Protein AF-Q31AK4-F1 (afdb_monomer)

Secondary structure (DSSP, 8-state):
---HHHHHHHHHHHHHHHHGGGTHHHHHTT-HHHHHHHHHHHHHHHHHHHHTT--THHHHTSSS-GGG----GGGHHHHHHHHHHHHHHHHHHHHHHHHHHTT-

Sequence (104 aa):
MLRNQEKNSLVRGIFLIVGWGFGLDRFYEGDKKGGCLSIIGWSLTFFSFGFLKCSGYEYVDGVKNYSEYSPNPLIVLPLLAVAYGGFLIIKKAFRLAKQFENAE

Radius of gyration: 18.91 Å; Cα contacts (8 Å, |Δi|>4): 80; chains: 1; bounding box: 43×23×53 Å

Solvent-accessible surface area (backbone atoms only — not comparable to full-atom values): 5770 Å² total; per-residue (Å²): 130,83,52,75,69,46,53,50,35,51,53,40,49,50,29,38,74,79,21,50,62,60,14,41,36,32,46,73,71,66,37,56,67,61,11,53,50,30,32,52,52,43,50,53,34,56,50,43,47,67,70,42,52,74,65,65,58,68,39,70,75,71,80,36,64,71,90,73,64,74,72,45,78,71,46,56,55,42,52,51,50,51,54,52,50,49,50,52,50,53,55,49,48,55,52,39,51,51,54,42,64,74,66,116

Structure (mmCIF, N/CA/C/O backbone):
data_AF-Q31AK4-F1
#
_entry.id   AF-Q31AK4-F1
#
loop_
_atom_site.group_PDB
_atom_site.id
_atom_site.type_symbol
_atom_site.label_atom_id
_atom_site.label_alt_id
_atom_site.label_comp_id
_atom_site.label_asym_id
_atom_site.label_entity_id
_atom_site.label_seq_id
_atom_site.pdbx_PDB_ins_code
_atom_site.Cartn_x
_atom_site.Cartn_y
_atom_site.Cartn_z
_atom_site.occupancy
_atom_site.B_iso_or_equiv
_atom_site.auth_seq_id
_atom_site.auth_comp_id
_atom_site.auth_asym_id
_atom_site.auth_atom_id
_atom_site.pdbx_PDB_model_num
ATOM 1 N N . MET A 1 1 ? -11.992 -10.102 28.883 1.00 59.22 1 MET A N 1
ATOM 2 C CA . MET A 1 1 ? -12.888 -10.126 27.704 1.00 59.22 1 MET A CA 1
ATOM 3 C C . MET A 1 1 ? -12.749 -8.767 27.039 1.00 59.22 1 MET A C 1
ATOM 5 O O . MET A 1 1 ? -13.097 -7.792 27.685 1.00 59.22 1 MET A O 1
ATOM 9 N N . LEU A 1 2 ? -12.154 -8.690 25.841 1.00 62.19 2 LEU A N 1
ATOM 10 C CA . LEU A 1 2 ? -11.865 -7.407 25.179 1.00 62.19 2 LEU A CA 1
ATOM 11 C C . LEU A 1 2 ? -13.146 -6.566 25.028 1.00 62.19 2 LEU A C 1
ATOM 13 O O . LEU A 1 2 ? -14.187 -7.102 24.618 1.00 62.19 2 LEU A O 1
ATOM 17 N N . ARG A 1 3 ? -13.072 -5.271 25.346 1.00 74.44 3 ARG A N 1
ATOM 18 C CA . ARG A 1 3 ? -14.156 -4.300 25.137 1.00 74.44 3 ARG A CA 1
ATOM 19 C C . ARG A 1 3 ? -14.435 -4.148 23.638 1.00 74.44 3 ARG A C 1
ATOM 21 O O . ARG A 1 3 ? -13.576 -4.380 22.790 1.00 74.44 3 ARG A O 1
ATOM 28 N N . ASN A 1 4 ? -15.653 -3.731 23.281 1.00 74.12 4 ASN A N 1
ATOM 29 C CA . ASN A 1 4 ? -16.046 -3.575 21.871 1.00 74.12 4 ASN A CA 1
ATOM 30 C C . ASN A 1 4 ? -15.132 -2.607 21.093 1.00 74.12 4 ASN A C 1
ATOM 32 O O . ASN A 1 4 ? -14.916 -2.814 19.904 1.00 74.12 4 ASN A O 1
ATOM 36 N N . GLN A 1 5 ? -14.567 -1.595 21.761 1.00 72.19 5 GLN A N 1
ATOM 37 C CA . GLN A 1 5 ? -13.619 -0.642 21.167 1.00 72.19 5 GLN A CA 1
ATOM 38 C C . GLN A 1 5 ? -12.284 -1.307 20.786 1.00 72.19 5 GLN A C 1
ATOM 40 O O . GLN A 1 5 ? -11.801 -1.117 19.673 1.00 72.19 5 GLN A O 1
ATOM 45 N N . GLU A 1 6 ? -11.740 -2.158 21.659 1.00 73.38 6 GLU A N 1
ATOM 46 C CA . GLU A 1 6 ? -10.495 -2.904 21.426 1.00 73.38 6 GLU A CA 1
ATOM 47 C C . GLU A 1 6 ? -10.647 -3.945 20.314 1.00 73.38 6 GLU A C 1
ATOM 49 O O . GLU A 1 6 ? -9.779 -4.102 19.461 1.00 73.38 6 GLU A O 1
ATOM 54 N N . LYS A 1 7 ? -11.787 -4.646 20.273 1.00 77.75 7 LYS A N 1
ATOM 55 C CA . LYS A 1 7 ? -12.088 -5.583 19.180 1.00 77.75 7 LYS A CA 1
ATOM 56 C C . LYS A 1 7 ? -12.142 -4.862 17.834 1.00 77.75 7 LYS A C 1
ATOM 58 O O . LYS A 1 7 ? -11.657 -5.385 16.835 1.00 77.75 7 LYS A O 1
ATOM 63 N N . ASN A 1 8 ? -12.708 -3.657 17.815 1.00 79.69 8 ASN A N 1
ATOM 64 C CA . ASN A 1 8 ? -12.845 -2.845 16.612 1.00 79.69 8 ASN A CA 1
ATOM 65 C C . ASN A 1 8 ? -11.481 -2.339 16.102 1.00 79.69 8 ASN A C 1
ATOM 67 O O . ASN A 1 8 ? -11.204 -2.417 14.905 1.00 79.69 8 ASN A O 1
ATOM 71 N N . SER A 1 9 ? -10.596 -1.878 16.995 1.00 79.50 9 SER A N 1
ATOM 72 C CA . SER A 1 9 ? -9.237 -1.454 16.622 1.00 79.50 9 SER A CA 1
ATOM 73 C C . SER A 1 9 ? -8.368 -2.623 16.147 1.00 79.50 9 SER A C 1
ATOM 75 O O . SER A 1 9 ? -7.628 -2.478 15.173 1.00 79.50 9 SER A O 1
ATOM 77 N N . LEU A 1 10 ? -8.518 -3.802 16.753 1.00 82.00 10 LEU A N 1
ATOM 78 C CA . LEU A 1 10 ? -7.797 -5.016 16.366 1.00 82.00 10 LEU A CA 1
ATOM 79 C C . LEU A 1 10 ? -8.228 -5.509 14.975 1.00 82.00 10 LEU A C 1
ATOM 81 O O . LEU A 1 10 ? -7.385 -5.753 14.111 1.00 82.00 10 LEU A O 1
ATOM 85 N N . VAL A 1 11 ? -9.537 -5.559 14.710 1.00 83.56 11 VAL A N 1
ATOM 86 C CA . VAL A 1 11 ? -10.085 -5.900 13.384 1.00 83.56 11 VAL A CA 1
ATOM 87 C C . VAL A 1 11 ? -9.628 -4.896 12.319 1.00 83.56 11 VAL A C 1
ATOM 89 O O . VAL A 1 11 ? -9.240 -5.299 11.222 1.00 83.56 11 VAL A O 1
ATOM 92 N N . ARG A 1 12 ? -9.575 -3.597 12.646 1.00 82.81 12 ARG A N 1
ATOM 93 C CA . ARG A 1 12 ? -9.006 -2.572 11.752 1.00 82.81 12 ARG A CA 1
ATOM 94 C C . ARG A 1 12 ? -7.528 -2.793 11.465 1.00 82.81 12 ARG A C 1
ATOM 96 O O . ARG A 1 12 ? -7.114 -2.627 10.322 1.00 82.81 12 ARG A O 1
ATOM 103 N N . GLY A 1 13 ? -6.742 -3.177 12.469 1.00 83.56 13 GLY A N 1
ATOM 104 C CA . GLY A 1 13 ? -5.333 -3.525 12.292 1.00 83.56 13 GLY A CA 1
ATOM 105 C C . GLY A 1 13 ? -5.150 -4.694 11.322 1.00 83.56 13 GLY A C 1
ATOM 106 O O . GLY A 1 13 ? -4.336 -4.609 10.405 1.00 83.56 13 GLY A O 1
ATOM 107 N N . ILE A 1 14 ? -5.967 -5.742 11.456 1.00 85.56 14 ILE A N 1
ATOM 108 C CA . ILE A 1 14 ? -5.952 -6.898 10.547 1.00 85.56 14 ILE A CA 1
ATOM 109 C C . ILE A 1 14 ? -6.331 -6.477 9.122 1.00 85.56 14 ILE A C 1
ATOM 111 O O . ILE A 1 14 ? -5.621 -6.822 8.177 1.00 85.56 14 ILE A O 1
ATOM 115 N N . PHE A 1 15 ? -7.399 -5.692 8.948 1.00 87.31 15 PHE A N 1
ATOM 116 C CA . PHE A 1 15 ? -7.793 -5.198 7.624 1.00 87.31 15 PHE A CA 1
ATOM 117 C C . PHE A 1 15 ? -6.756 -4.273 6.995 1.00 87.31 15 PHE A C 1
ATOM 119 O O . PHE A 1 15 ? -6.587 -4.295 5.777 1.00 87.31 15 PHE A O 1
ATOM 126 N N . LEU A 1 16 ? -6.038 -3.494 7.805 1.00 86.00 16 LEU A N 1
ATOM 127 C CA . LEU A 1 16 ? -4.932 -2.683 7.324 1.00 86.00 16 LEU A CA 1
A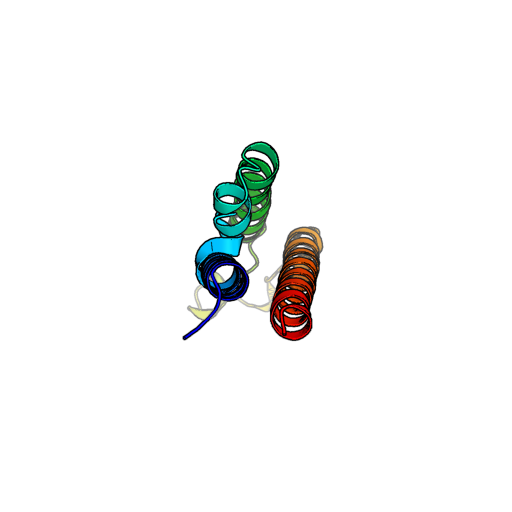TOM 128 C C . LEU A 1 16 ? -3.796 -3.579 6.815 1.00 86.00 16 LEU A C 1
ATOM 130 O O . LEU A 1 16 ? -3.343 -3.373 5.700 1.00 86.00 16 LEU A O 1
ATOM 134 N N . ILE A 1 17 ? -3.371 -4.598 7.569 1.00 83.06 17 ILE A N 1
ATOM 135 C CA . ILE A 1 17 ? -2.256 -5.482 7.175 1.00 83.06 17 ILE A CA 1
ATOM 136 C C . ILE A 1 17 ? -2.605 -6.337 5.950 1.00 83.06 17 ILE A C 1
ATOM 138 O O . ILE A 1 17 ? -1.806 -6.455 5.029 1.00 83.06 17 ILE A O 1
ATOM 142 N N . VAL A 1 18 ? -3.793 -6.939 5.918 1.00 83.44 18 VAL A N 1
ATOM 143 C CA . VAL A 1 18 ? -4.188 -7.851 4.830 1.00 83.44 18 VAL A CA 1
ATOM 144 C C . VAL A 1 18 ? -4.654 -7.081 3.591 1.00 83.44 18 VAL A C 1
ATOM 146 O O . VAL A 1 18 ? -4.547 -7.565 2.467 1.00 83.44 18 VAL A O 1
ATOM 149 N N . GLY A 1 19 ? -5.190 -5.877 3.786 1.00 83.19 19 GLY A N 1
ATOM 150 C CA . GLY A 1 19 ? -5.989 -5.188 2.784 1.00 83.19 19 GLY A CA 1
ATOM 151 C C . GLY A 1 19 ? -5.614 -3.746 2.507 1.00 83.19 19 GLY A C 1
ATOM 152 O O . GLY A 1 19 ? -6.424 -3.068 1.873 1.00 83.19 19 GLY A O 1
ATOM 153 N N . TRP A 1 20 ? -4.443 -3.250 2.934 1.00 82.44 20 TRP A N 1
ATOM 154 C CA . TRP A 1 20 ? -4.055 -1.852 2.680 1.00 82.44 20 TRP A CA 1
ATOM 155 C C . TRP A 1 20 ? -4.129 -1.493 1.191 1.00 82.44 20 TRP A C 1
ATOM 157 O O . TRP A 1 20 ? -4.576 -0.400 0.837 1.00 82.44 20 TRP A O 1
ATOM 167 N N . GLY A 1 21 ? -3.735 -2.425 0.314 1.00 79.69 21 GLY A N 1
ATOM 168 C CA . GLY A 1 21 ? -3.697 -2.217 -1.136 1.00 79.69 21 GLY A CA 1
ATOM 169 C C . GLY A 1 21 ? -5.091 -2.001 -1.719 1.00 79.69 21 GLY A C 1
ATOM 170 O O . GLY A 1 21 ? -5.279 -1.186 -2.617 1.00 79.69 21 GLY A O 1
ATOM 171 N N . PHE A 1 22 ? -6.085 -2.662 -1.129 1.00 83.38 22 PHE A N 1
ATOM 172 C CA . PHE A 1 22 ? -7.494 -2.536 -1.486 1.00 83.38 22 PHE A CA 1
ATOM 173 C C . PHE A 1 22 ? -8.245 -1.514 -0.620 1.00 83.38 22 PHE A C 1
ATOM 175 O O . PHE A 1 22 ? -9.430 -1.290 -0.832 1.00 83.38 22 PHE A O 1
ATOM 182 N N . GLY A 1 23 ? -7.583 -0.889 0.361 1.00 83.62 23 GLY A N 1
ATOM 183 C CA . GLY A 1 23 ? -8.206 0.054 1.290 1.00 83.62 23 GLY A CA 1
ATOM 184 C C . GLY A 1 23 ? -9.268 -0.571 2.201 1.00 83.62 23 GLY A C 1
ATOM 185 O O . GLY A 1 23 ? -10.212 0.126 2.576 1.00 83.62 23 GLY A O 1
ATOM 186 N N . LEU A 1 24 ? -9.152 -1.864 2.547 1.00 85.12 24 LEU A N 1
ATOM 187 C CA . LEU A 1 24 ? -10.149 -2.576 3.369 1.00 85.12 24 LEU A CA 1
ATOM 188 C C . LEU A 1 24 ? -10.391 -1.894 4.721 1.00 85.12 24 LEU A C 1
ATOM 190 O O . LEU A 1 24 ? -11.530 -1.822 5.177 1.00 85.12 24 LEU A O 1
ATOM 194 N N . ASP A 1 25 ? -9.344 -1.339 5.334 1.00 84.38 25 ASP A N 1
ATOM 195 C CA . ASP A 1 25 ? -9.450 -0.594 6.589 1.00 84.38 25 ASP A CA 1
ATOM 196 C C . ASP A 1 25 ? -10.344 0.655 6.451 1.00 84.38 25 ASP A C 1
ATOM 198 O O . ASP A 1 25 ? -11.138 0.957 7.342 1.00 84.38 25 ASP A O 1
ATOM 202 N N . ARG A 1 26 ? -10.268 1.348 5.307 1.00 84.75 26 ARG A N 1
ATOM 203 C CA . ARG A 1 26 ? -11.059 2.553 5.008 1.00 84.75 26 ARG A CA 1
ATOM 204 C C . ARG A 1 26 ? -12.505 2.209 4.680 1.00 84.75 26 ARG A C 1
ATOM 206 O O . ARG A 1 26 ? -13.418 2.894 5.133 1.00 84.75 26 ARG A O 1
ATOM 213 N N . PHE A 1 27 ? -12.725 1.117 3.948 1.00 86.56 27 PHE A N 1
ATOM 214 C CA . PHE A 1 27 ? -14.074 0.612 3.691 1.00 86.56 27 PHE A CA 1
ATOM 215 C C . PHE A 1 27 ? -14.772 0.177 4.978 1.00 86.56 27 PHE A C 1
ATOM 217 O O . PHE A 1 27 ? -15.951 0.479 5.157 1.00 86.56 27 PHE A O 1
ATOM 224 N N . TYR A 1 28 ? -14.040 -0.453 5.897 1.00 84.25 28 TYR A N 1
ATOM 225 C CA . TYR A 1 28 ? -14.552 -0.808 7.216 1.00 84.25 28 TYR A CA 1
ATOM 226 C C . TYR A 1 28 ? -14.874 0.427 8.081 1.00 84.25 28 TYR A C 1
ATOM 228 O O . TYR A 1 28 ? -15.819 0.413 8.865 1.00 84.25 28 TYR A O 1
ATOM 236 N N . GLU A 1 29 ? -14.145 1.531 7.897 1.00 82.31 29 GLU A N 1
ATOM 237 C CA . GLU A 1 29 ? -14.451 2.844 8.489 1.00 82.31 29 GLU A CA 1
ATOM 238 C C . GLU A 1 29 ? -15.658 3.555 7.846 1.00 82.31 29 GLU A C 1
ATOM 240 O O . GLU A 1 29 ? -16.105 4.581 8.356 1.00 82.31 29 GLU A O 1
ATOM 245 N N . GLY A 1 30 ? -16.206 3.026 6.748 1.00 85.38 30 GLY A N 1
ATOM 246 C CA . GLY A 1 30 ? -17.260 3.675 5.966 1.00 85.38 30 GLY A CA 1
ATOM 247 C C . GLY A 1 30 ? -16.747 4.764 5.015 1.00 85.38 30 GLY A C 1
ATOM 248 O O . GLY A 1 30 ? -17.541 5.358 4.280 1.00 85.38 30 GLY A O 1
ATOM 249 N N . ASP A 1 31 ? -15.431 4.997 4.958 1.00 87.50 31 ASP A N 1
ATOM 250 C CA . ASP A 1 31 ? -14.793 5.930 4.027 1.00 87.50 31 ASP A CA 1
ATOM 251 C C . ASP A 1 31 ? -14.629 5.297 2.636 1.00 87.50 31 ASP A C 1
ATOM 253 O O . ASP A 1 31 ? -13.552 4.871 2.206 1.00 87.50 31 ASP A O 1
ATOM 257 N N . LYS A 1 32 ? -15.744 5.249 1.899 1.00 87.69 32 LYS A N 1
ATOM 258 C CA . LYS A 1 32 ? -15.793 4.703 0.534 1.00 87.69 32 LYS A CA 1
ATOM 259 C C . LYS A 1 32 ? -14.906 5.481 -0.441 1.00 87.69 32 LYS A C 1
ATOM 261 O O . LYS A 1 32 ? -14.320 4.886 -1.342 1.00 87.69 32 LYS A O 1
ATOM 266 N N . LYS A 1 33 ? -14.797 6.805 -0.271 1.00 88.25 33 LYS A N 1
ATOM 267 C CA . LYS A 1 33 ? -13.989 7.663 -1.154 1.00 88.25 33 LYS A CA 1
ATOM 268 C C . LYS A 1 33 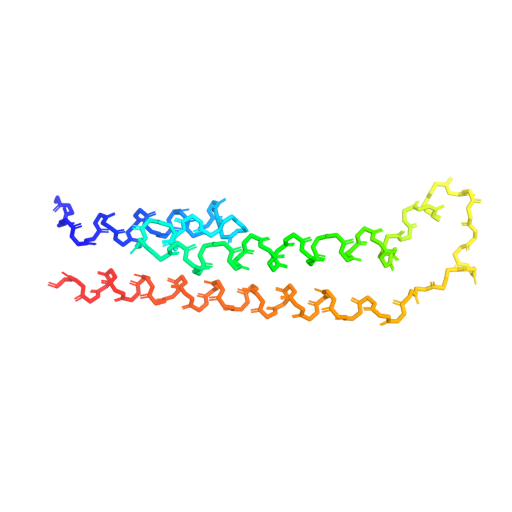? -12.502 7.383 -0.955 1.00 88.25 33 LYS A C 1
ATOM 270 O O . LYS A 1 33 ? -11.789 7.164 -1.933 1.00 88.25 33 LYS A O 1
ATOM 275 N N . GLY A 1 34 ? -12.048 7.329 0.297 1.00 84.75 34 GLY A N 1
ATOM 276 C CA . GLY A 1 34 ? -10.671 6.984 0.630 1.00 84.75 34 GLY A CA 1
ATOM 277 C C . GLY A 1 34 ? -10.300 5.553 0.242 1.00 84.75 34 GLY A C 1
ATOM 278 O O . GLY A 1 34 ? -9.165 5.327 -0.183 1.00 84.75 34 GLY A O 1
ATOM 279 N N . GLY A 1 35 ? -11.235 4.602 0.342 1.00 86.12 35 GLY A N 1
ATOM 280 C CA . GLY A 1 35 ? -11.062 3.225 -0.136 1.00 86.12 35 GLY A CA 1
ATOM 281 C C . GLY A 1 35 ? -10.817 3.152 -1.647 1.00 86.12 35 GLY A C 1
ATOM 282 O O . GLY A 1 35 ? -9.794 2.621 -2.079 1.00 86.12 35 GLY A O 1
ATOM 283 N N . CYS A 1 36 ? -11.681 3.780 -2.455 1.00 88.81 36 CYS A N 1
ATOM 284 C CA . CYS A 1 36 ? -11.504 3.838 -3.912 1.00 88.81 36 CYS A CA 1
ATOM 285 C C . CYS A 1 36 ? -10.197 4.531 -4.325 1.00 88.81 36 CYS A C 1
ATOM 287 O O . CYS A 1 36 ? -9.501 4.043 -5.212 1.00 88.81 36 CYS A O 1
ATOM 289 N N . LEU A 1 37 ? -9.825 5.632 -3.662 1.00 88.69 37 LEU A N 1
ATOM 290 C CA . LEU A 1 37 ? -8.545 6.307 -3.907 1.00 88.69 37 LEU A CA 1
ATOM 291 C C . LEU A 1 37 ? -7.342 5.409 -3.584 1.00 88.69 37 LEU A C 1
ATOM 293 O O . LEU A 1 37 ? -6.330 5.488 -4.277 1.00 88.69 37 LEU A O 1
ATOM 297 N N . SER A 1 38 ? -7.450 4.548 -2.564 1.00 86.94 38 SER A N 1
ATOM 298 C CA . SER A 1 38 ? -6.406 3.570 -2.235 1.00 86.94 38 SER A CA 1
ATOM 299 C C . SER A 1 38 ? -6.219 2.570 -3.370 1.00 86.94 38 SER A C 1
ATOM 301 O O . SER A 1 38 ? -5.097 2.387 -3.835 1.00 86.94 38 SER A O 1
ATOM 303 N N . ILE A 1 39 ? -7.322 1.996 -3.867 1.00 90.50 39 ILE A N 1
ATOM 304 C CA . ILE A 1 39 ? -7.293 1.052 -4.990 1.00 90.50 39 ILE A CA 1
ATOM 305 C C . ILE A 1 39 ? -6.654 1.715 -6.210 1.00 90.50 39 ILE A C 1
ATOM 307 O O .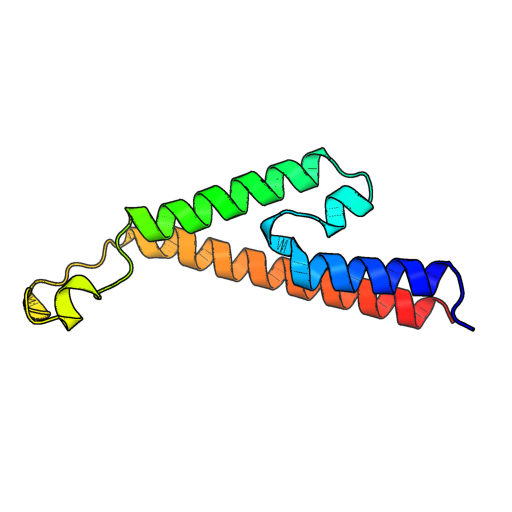 ILE A 1 39 ? -5.691 1.187 -6.751 1.00 90.50 39 ILE A O 1
ATOM 311 N N . ILE A 1 40 ? -7.129 2.900 -6.605 1.00 90.38 40 ILE A N 1
ATOM 312 C CA . ILE A 1 40 ? -6.605 3.610 -7.781 1.00 90.38 40 ILE A CA 1
ATOM 313 C C . ILE A 1 40 ? -5.110 3.907 -7.622 1.00 90.38 40 ILE A C 1
ATOM 315 O O . ILE A 1 40 ? -4.337 3.647 -8.542 1.00 90.38 40 ILE A O 1
ATOM 319 N N . GLY A 1 41 ? -4.687 4.420 -6.462 1.00 87.75 41 GLY A N 1
ATOM 320 C CA . GLY A 1 41 ? -3.289 4.765 -6.204 1.00 87.75 41 GLY A CA 1
ATOM 321 C C . GLY A 1 41 ? -2.361 3.551 -6.250 1.00 87.75 41 GLY A C 1
ATOM 322 O O . GLY A 1 41 ? -1.324 3.589 -6.918 1.00 87.75 41 GLY A O 1
ATOM 323 N N . TRP A 1 42 ? -2.743 2.453 -5.594 1.00 89.38 42 TRP A N 1
ATOM 324 C CA . TRP A 1 42 ? -1.962 1.217 -5.618 1.00 89.38 42 TRP A CA 1
ATOM 325 C C . TRP A 1 42 ? -1.970 0.566 -6.998 1.00 89.38 42 TRP A C 1
ATOM 327 O O . TRP A 1 42 ? -0.906 0.176 -7.473 1.00 89.38 42 TRP A O 1
ATOM 337 N N . SER A 1 43 ? -3.114 0.523 -7.688 1.00 89.44 43 SER A N 1
ATOM 338 C CA . SER A 1 43 ? -3.191 0.036 -9.067 1.00 89.44 43 SER A CA 1
ATOM 339 C C . SER A 1 43 ? -2.254 0.821 -9.980 1.00 89.44 43 SER A C 1
ATOM 341 O O . SER A 1 43 ? -1.434 0.210 -10.656 1.00 89.44 43 SER A O 1
ATOM 343 N N . LEU A 1 44 ? -2.298 2.158 -9.958 1.00 89.38 44 LEU A N 1
ATOM 344 C CA . LEU A 1 44 ? -1.421 2.994 -10.783 1.00 89.38 44 LEU A CA 1
ATOM 345 C C . LEU A 1 44 ? 0.060 2.734 -10.480 1.00 89.38 44 LEU A C 1
ATOM 347 O O . LEU A 1 44 ? 0.880 2.648 -11.392 1.00 89.38 44 LEU A O 1
ATOM 351 N N . THR A 1 45 ? 0.396 2.567 -9.202 1.00 87.38 45 THR A N 1
ATOM 352 C CA . THR A 1 45 ? 1.762 2.289 -8.751 1.00 87.38 45 THR A CA 1
ATOM 353 C C . THR A 1 45 ? 2.249 0.930 -9.260 1.00 87.38 45 THR A C 1
ATOM 355 O O . THR A 1 45 ? 3.318 0.856 -9.865 1.00 87.38 45 THR A O 1
ATOM 358 N N . PHE A 1 46 ? 1.455 -0.135 -9.108 1.00 85.75 46 PHE A N 1
ATOM 359 C CA . PHE A 1 46 ? 1.808 -1.471 -9.604 1.00 85.75 46 PHE A CA 1
ATOM 360 C C . PHE A 1 46 ? 1.862 -1.535 -11.135 1.00 85.75 46 PHE A C 1
ATOM 362 O O . PHE A 1 46 ? 2.810 -2.093 -11.688 1.00 85.75 46 PHE A O 1
ATOM 369 N N . PHE A 1 47 ? 0.910 -0.907 -11.833 1.00 86.31 47 PHE A N 1
ATOM 370 C CA . PHE A 1 47 ? 0.950 -0.787 -13.294 1.00 86.31 47 PHE A CA 1
ATOM 371 C C . PHE A 1 47 ? 2.199 -0.038 -13.766 1.00 86.31 47 PHE A C 1
ATOM 373 O O . PHE A 1 47 ? 2.819 -0.442 -14.748 1.00 86.31 47 PHE A O 1
ATOM 380 N N . SER A 1 48 ? 2.616 1.004 -13.043 1.00 84.88 48 SER A N 1
ATOM 381 C 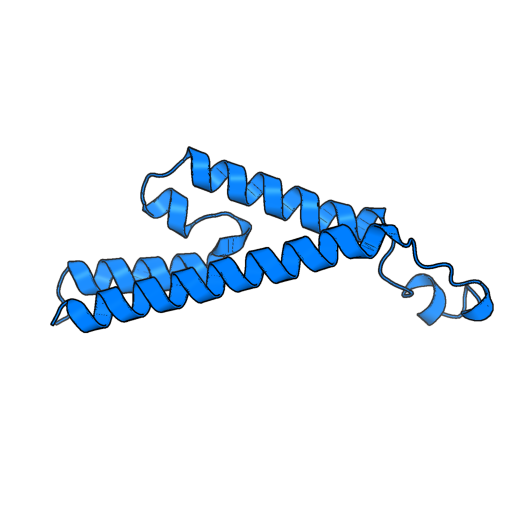CA . SER A 1 48 ? 3.831 1.758 -13.360 1.00 84.88 48 SER A CA 1
ATOM 382 C C . SER A 1 48 ? 5.090 0.898 -13.246 1.00 84.88 48 SER A C 1
ATOM 384 O O . SER A 1 48 ? 5.968 1.024 -14.093 1.00 84.88 48 SER A O 1
ATOM 386 N N . PHE A 1 49 ? 5.179 -0.020 -12.276 1.00 80.56 49 PHE A N 1
ATOM 387 C CA . PHE A 1 49 ? 6.296 -0.975 -12.210 1.00 80.56 49 PHE A CA 1
ATOM 388 C C . PHE A 1 49 ? 6.338 -1.934 -13.403 1.00 80.56 49 PHE A C 1
ATOM 390 O O . PHE A 1 49 ? 7.425 -2.227 -13.905 1.00 80.56 49 PHE A O 1
ATOM 397 N N . GLY A 1 50 ? 5.176 -2.400 -13.870 1.00 76.31 50 GLY A N 1
ATOM 398 C CA . GLY A 1 50 ? 5.083 -3.246 -15.062 1.00 76.31 50 GLY A CA 1
ATOM 399 C C . GLY A 1 50 ? 5.432 -2.494 -16.350 1.00 76.31 50 GLY A C 1
ATOM 400 O O . GLY A 1 50 ? 6.125 -3.028 -17.211 1.00 76.31 50 GLY A O 1
ATOM 401 N N . PHE A 1 51 ? 4.997 -1.238 -16.470 1.00 76.75 51 PHE A N 1
ATOM 402 C CA . PHE A 1 51 ? 5.197 -0.430 -17.673 1.00 76.75 51 PHE A CA 1
ATOM 403 C C . PHE A 1 51 ? 6.605 0.170 -17.775 1.00 76.75 51 PHE A C 1
ATOM 405 O O . PHE A 1 51 ? 7.220 0.139 -18.838 1.00 76.75 51 PHE A O 1
ATOM 412 N N . LEU A 1 52 ? 7.151 0.692 -16.673 1.00 74.62 52 LEU A N 1
ATOM 413 C CA . LEU A 1 52 ? 8.449 1.379 -16.651 1.00 74.62 52 LEU A CA 1
ATOM 414 C C . LEU A 1 52 ? 9.649 0.416 -16.608 1.00 74.62 52 LEU A C 1
ATOM 416 O O . LEU A 1 52 ? 10.770 0.875 -16.410 1.00 74.62 52 LEU A O 1
ATOM 420 N N . LYS A 1 53 ? 9.420 -0.892 -16.822 1.00 64.56 53 LYS A N 1
ATOM 421 C CA . LYS A 1 53 ? 10.419 -1.976 -16.849 1.00 64.56 53 LYS A CA 1
ATOM 422 C C . LYS A 1 53 ? 11.460 -1.843 -15.730 1.00 64.56 53 LYS A C 1
ATOM 424 O O . LYS A 1 53 ? 12.599 -1.448 -15.950 1.00 64.56 53 LYS A O 1
ATOM 429 N N . CYS A 1 54 ? 11.060 -2.205 -14.512 1.00 62.41 54 CYS A N 1
ATOM 430 C CA . CYS A 1 54 ? 11.960 -2.223 -13.353 1.00 62.41 54 CYS A CA 1
ATOM 431 C C . CYS A 1 54 ? 12.837 -3.482 -13.275 1.00 62.41 54 CYS A C 1
ATOM 433 O O . CYS A 1 54 ? 13.840 -3.502 -12.562 1.00 62.41 54 CYS A O 1
ATOM 435 N N . SER A 1 55 ? 12.420 -4.566 -13.932 1.00 58.56 55 SER A N 1
ATOM 436 C CA . SER A 1 55 ? 13.066 -5.864 -13.796 1.00 58.56 55 SER A CA 1
ATOM 437 C C . SER A 1 55 ? 14.024 -6.101 -14.954 1.00 58.56 55 SER A C 1
ATOM 439 O O . SER A 1 55 ? 13.594 -6.377 -16.074 1.00 58.56 55 SER A O 1
ATOM 441 N N . GLY A 1 56 ? 15.320 -6.145 -14.656 1.00 57.41 56 GLY A N 1
ATOM 442 C CA . GLY A 1 56 ? 16.323 -6.782 -15.509 1.00 57.41 56 GLY A CA 1
ATOM 443 C C . GLY A 1 56 ? 16.112 -8.295 -15.685 1.00 57.41 56 GLY A C 1
ATOM 444 O O . GLY A 1 56 ? 17.039 -8.970 -16.095 1.00 57.41 56 GLY A O 1
ATOM 445 N N . TYR A 1 57 ? 14.928 -8.844 -15.376 1.00 59.16 57 TYR A N 1
ATOM 446 C CA . TYR A 1 57 ? 14.567 -10.255 -15.550 1.00 59.16 57 TYR A CA 1
ATOM 447 C C . TYR A 1 57 ? 14.853 -10.747 -16.980 1.00 59.16 57 TYR A C 1
ATOM 449 O O . TYR A 1 57 ? 15.445 -11.806 -17.149 1.00 59.16 57 TYR A O 1
ATOM 457 N N . GLU A 1 58 ? 14.569 -9.924 -17.998 1.00 58.00 58 GLU A N 1
ATOM 458 C CA . GLU A 1 58 ? 14.900 -10.228 -19.404 1.00 58.00 58 GLU A CA 1
ATOM 459 C C . GLU A 1 58 ? 16.420 -10.365 -19.670 1.00 58.00 58 GLU A C 1
ATOM 461 O O . GLU A 1 58 ? 16.819 -10.872 -20.716 1.00 58.00 58 GLU A O 1
ATOM 466 N N . TYR A 1 59 ? 17.265 -9.906 -18.742 1.00 58.69 59 TYR A N 1
ATOM 467 C CA . TYR A 1 59 ? 18.730 -9.983 -18.782 1.00 58.69 59 TYR A CA 1
ATOM 468 C C . TYR A 1 59 ? 19.279 -11.110 -17.887 1.00 58.69 59 TYR A C 1
ATOM 470 O O . TYR A 1 59 ? 20.437 -11.493 -18.030 1.00 58.69 59 TYR A O 1
ATOM 478 N N . VAL A 1 60 ? 18.455 -11.671 -16.990 1.00 59.88 60 VAL A N 1
ATOM 479 C CA . VAL A 1 60 ? 18.822 -12.812 -16.129 1.00 59.88 60 VAL A CA 1
ATOM 480 C C . VAL A 1 60 ? 18.827 -14.119 -16.931 1.00 59.88 60 VAL A C 1
ATOM 482 O O . VAL A 1 60 ? 19.698 -14.955 -16.714 1.00 59.88 60 VAL A O 1
ATOM 485 N N . ASP A 1 61 ? 17.929 -14.265 -17.912 1.00 62.44 61 ASP A N 1
ATOM 486 C CA . ASP A 1 61 ? 17.819 -15.466 -18.762 1.00 62.44 61 ASP A CA 1
ATOM 487 C C . ASP A 1 61 ? 18.887 -15.543 -19.880 1.00 62.44 61 ASP A C 1
ATOM 489 O O . ASP A 1 61 ? 18.799 -16.372 -20.784 1.00 62.44 61 ASP A O 1
ATOM 493 N N . GLY A 1 62 ? 19.909 -14.676 -19.862 1.00 60.69 62 GLY A N 1
ATOM 494 C CA . GLY A 1 62 ? 21.020 -14.697 -20.828 1.00 60.69 62 GLY A CA 1
ATOM 495 C C . GLY A 1 62 ? 20.648 -14.299 -22.264 1.00 60.69 62 GLY A C 1
ATOM 496 O O . GLY A 1 62 ? 21.503 -14.306 -23.145 1.00 60.69 62 GLY A O 1
ATOM 497 N N . VAL A 1 63 ? 19.388 -13.922 -22.509 1.00 65.06 63 VAL A N 1
ATOM 498 C CA . VAL A 1 63 ? 18.878 -13.505 -23.827 1.00 65.06 63 VAL A CA 1
ATOM 499 C C . VAL A 1 63 ? 19.318 -12.076 -24.182 1.00 65.06 63 VAL A C 1
ATOM 501 O O . VAL A 1 63 ? 19.363 -11.718 -25.358 1.00 65.06 63 VAL A O 1
ATOM 504 N N . LYS A 1 64 ? 19.658 -11.246 -23.183 1.00 65.00 64 LYS A N 1
ATOM 505 C CA . LYS A 1 64 ? 20.079 -9.846 -23.362 1.00 65.00 64 LYS A CA 1
ATOM 506 C C . LYS A 1 64 ? 21.286 -9.498 -22.491 1.00 65.00 64 LYS A C 1
ATOM 508 O O . LYS A 1 64 ? 21.351 -9.889 -21.329 1.00 65.00 64 LYS A O 1
ATOM 513 N N . ASN A 1 65 ? 22.220 -8.715 -23.034 1.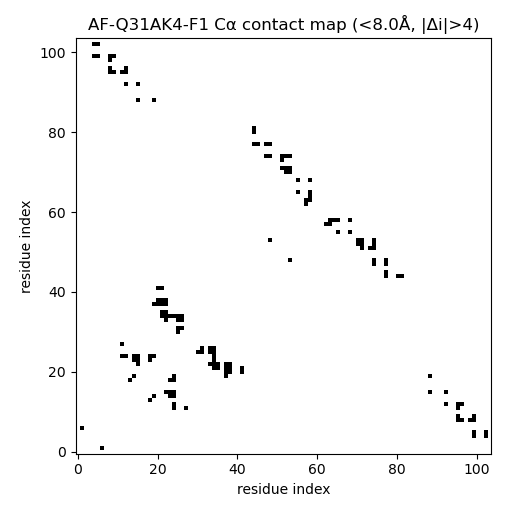00 66.25 65 ASN A N 1
ATOM 514 C CA . ASN A 1 65 ? 23.425 -8.281 -22.323 1.00 66.25 65 ASN A CA 1
ATOM 515 C C . ASN A 1 65 ? 23.121 -7.174 -21.307 1.00 66.25 65 ASN A C 1
ATOM 517 O O . ASN A 1 65 ? 22.563 -6.139 -21.666 1.00 66.25 65 ASN A O 1
ATOM 521 N N . TYR A 1 66 ? 23.560 -7.334 -20.054 1.00 67.44 66 TYR A N 1
ATOM 522 C CA . TYR A 1 66 ? 23.414 -6.306 -19.008 1.00 67.44 66 TYR A CA 1
ATOM 523 C C . TYR A 1 66 ? 24.049 -4.956 -19.374 1.00 67.44 66 TYR A C 1
ATOM 525 O O . TYR A 1 66 ? 23.621 -3.924 -18.868 1.00 67.44 66 TYR A O 1
ATOM 533 N N . SER A 1 67 ? 25.036 -4.935 -20.273 1.00 67.62 67 SER A N 1
ATOM 534 C CA . SER A 1 67 ? 25.638 -3.702 -20.797 1.00 67.62 67 SER A CA 1
ATOM 535 C C . SER A 1 67 ? 24.667 -2.839 -21.612 1.00 67.62 67 SER A C 1
ATOM 537 O O . SER A 1 67 ? 24.900 -1.646 -21.767 1.00 67.62 67 SER A O 1
ATOM 539 N N . GLU A 1 68 ? 23.580 -3.422 -22.119 1.00 68.19 68 GLU A N 1
ATOM 540 C CA . GLU A 1 68 ? 22.500 -2.728 -22.833 1.00 68.19 68 GLU A CA 1
ATOM 541 C C . GLU A 1 68 ? 21.311 -2.416 -21.906 1.00 68.19 68 GLU A C 1
ATOM 543 O O . GLU A 1 68 ? 20.259 -1.954 -22.356 1.00 68.19 68 GLU A O 1
ATOM 548 N N . TYR A 1 69 ? 21.442 -2.690 -20.603 1.00 69.19 69 TYR A N 1
ATOM 549 C CA . TYR A 1 69 ? 20.411 -2.373 -19.625 1.00 69.19 69 TYR A CA 1
ATOM 550 C C . TYR A 1 69 ? 20.329 -0.859 -19.424 1.00 69.19 69 TYR A C 1
ATOM 552 O O . TYR A 1 69 ? 21.162 -0.241 -18.763 1.00 69.19 69 TYR A O 1
ATOM 560 N N . SER A 1 70 ? 19.288 -0.266 -19.998 1.00 70.62 70 SER A N 1
ATOM 561 C CA . SER A 1 70 ? 18.919 1.132 -19.812 1.00 70.62 70 SER A CA 1
ATOM 562 C C . SER A 1 70 ? 17.687 1.193 -18.903 1.00 70.62 70 SER A C 1
ATOM 564 O O . SER A 1 70 ? 16.559 1.068 -19.389 1.00 70.62 70 SER A O 1
ATOM 566 N N . PRO A 1 71 ? 17.859 1.316 -17.573 1.00 67.94 71 PRO A N 1
ATOM 567 C CA . PRO A 1 71 ? 16.725 1.482 -16.679 1.00 67.94 71 PRO A CA 1
ATOM 568 C C . PRO A 1 71 ? 16.023 2.802 -16.995 1.00 67.94 71 PRO A C 1
ATOM 570 O O . PRO A 1 71 ? 16.665 3.847 -17.108 1.00 67.94 71 PRO A O 1
ATOM 573 N N . ASN A 1 72 ? 14.695 2.765 -17.120 1.00 75.19 72 ASN A N 1
ATOM 574 C CA . ASN A 1 72 ? 13.923 3.977 -17.352 1.00 75.19 72 ASN A CA 1
ATOM 575 C C . ASN A 1 72 ? 14.013 4.873 -16.102 1.00 75.19 72 ASN A C 1
ATOM 577 O O . ASN A 1 72 ? 13.516 4.472 -15.047 1.00 75.19 72 ASN A O 1
ATOM 581 N N . PRO A 1 73 ? 14.592 6.086 -16.181 1.00 78.12 73 PRO A N 1
ATOM 582 C CA . PRO A 1 73 ? 14.774 6.952 -15.013 1.00 78.12 73 PRO A CA 1
ATOM 583 C C . PRO A 1 73 ? 13.450 7.349 -14.341 1.00 78.12 73 PRO A C 1
ATOM 585 O O . PRO A 1 73 ? 13.432 7.674 -13.154 1.00 78.12 73 PRO A O 1
ATOM 588 N N . LEU A 1 74 ? 12.318 7.253 -15.048 1.00 82.38 74 LEU A N 1
ATOM 589 C CA . LEU A 1 74 ? 10.987 7.486 -14.480 1.00 82.38 74 LEU A CA 1
ATOM 590 C C . LEU A 1 74 ? 10.570 6.432 -13.439 1.00 82.38 74 LEU A C 1
ATOM 592 O O . LEU A 1 74 ? 9.598 6.656 -12.719 1.00 82.38 74 LEU A O 1
ATOM 596 N N . ILE A 1 75 ? 11.309 5.323 -13.296 1.00 81.50 75 ILE A N 1
ATOM 597 C CA . ILE A 1 75 ? 11.061 4.291 -12.278 1.00 81.50 75 ILE A CA 1
ATOM 598 C C . ILE A 1 75 ? 11.177 4.811 -10.838 1.00 81.50 75 ILE A C 1
ATOM 600 O O . ILE A 1 75 ? 10.606 4.240 -9.909 1.00 81.50 75 ILE A O 1
ATOM 604 N N . VAL A 1 76 ? 11.864 5.937 -10.640 1.00 83.19 76 VAL A N 1
ATOM 605 C CA . VAL A 1 76 ? 11.958 6.598 -9.333 1.00 83.19 76 VAL A CA 1
ATOM 606 C C . VAL A 1 76 ? 10.572 7.012 -8.820 1.00 83.19 76 VAL A C 1
ATOM 608 O O . VAL A 1 76 ? 10.325 6.952 -7.618 1.00 83.19 76 VAL A O 1
ATOM 611 N N . LEU A 1 77 ? 9.635 7.366 -9.706 1.00 86.75 77 LEU A N 1
ATOM 612 C CA . LEU A 1 77 ? 8.286 7.794 -9.322 1.00 86.75 77 LEU A CA 1
ATOM 613 C C . LEU A 1 7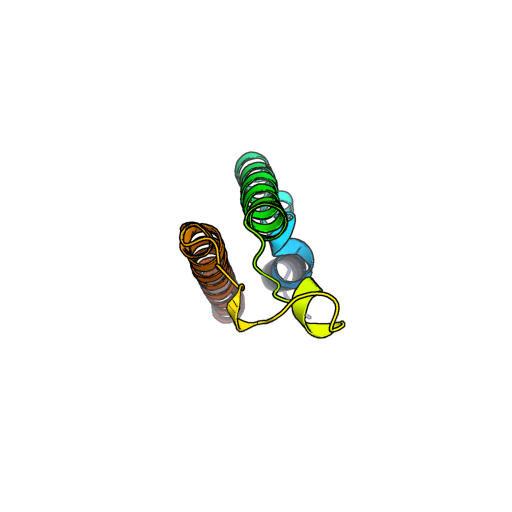7 ? 7.483 6.696 -8.600 1.00 86.75 77 LEU A C 1
ATOM 615 O O . LEU A 1 77 ? 7.054 6.940 -7.468 1.00 86.75 77 LEU A O 1
ATOM 619 N N . PRO A 1 78 ? 7.282 5.490 -9.170 1.00 87.56 78 PRO A N 1
ATOM 620 C CA . PRO A 1 78 ? 6.582 4.425 -8.460 1.00 87.56 78 PRO A CA 1
ATOM 621 C C . PRO A 1 78 ? 7.348 3.933 -7.222 1.00 87.56 78 PRO A C 1
ATOM 623 O O . PRO A 1 78 ? 6.710 3.571 -6.236 1.00 87.56 78 PRO A O 1
ATOM 626 N N . LEU A 1 79 ? 8.686 3.990 -7.206 1.00 87.06 79 LEU A N 1
ATOM 627 C CA . LEU A 1 79 ? 9.478 3.690 -6.003 1.00 87.06 79 LEU A CA 1
ATOM 628 C C . LEU A 1 79 ? 9.172 4.660 -4.853 1.00 87.06 79 LEU A C 1
ATOM 630 O O . LEU A 1 79 ? 8.897 4.222 -3.734 1.00 87.06 79 LEU A O 1
ATOM 634 N N . LEU A 1 80 ? 9.155 5.967 -5.128 1.00 90.44 80 LEU A N 1
ATOM 635 C CA . LEU A 1 80 ? 8.777 6.983 -4.143 1.00 90.44 80 LEU A CA 1
ATOM 636 C C . LEU A 1 80 ? 7.323 6.815 -3.686 1.00 90.44 80 LEU A C 1
ATOM 638 O O . LEU A 1 80 ? 7.039 6.949 -2.495 1.00 90.44 80 LEU A O 1
ATOM 642 N N . ALA A 1 81 ? 6.412 6.480 -4.604 1.00 90.12 81 ALA A N 1
ATOM 643 C CA . ALA A 1 81 ? 5.008 6.242 -4.283 1.00 90.12 81 ALA A CA 1
ATOM 644 C C . ALA A 1 81 ? 4.825 5.045 -3.333 1.00 90.12 81 ALA A C 1
ATOM 646 O O . ALA A 1 81 ? 4.099 5.164 -2.344 1.00 90.12 81 ALA A O 1
ATOM 647 N N . VAL A 1 82 ? 5.525 3.926 -3.568 1.00 89.44 82 VAL A N 1
ATOM 648 C CA . VAL A 1 82 ? 5.512 2.768 -2.654 1.00 89.44 82 VAL A CA 1
ATOM 649 C C . VAL A 1 82 ? 6.115 3.128 -1.305 1.00 89.44 82 VAL A C 1
ATOM 651 O O . VAL A 1 82 ? 5.520 2.803 -0.279 1.00 89.44 82 VAL A O 1
ATOM 654 N N . ALA A 1 83 ? 7.260 3.814 -1.282 1.00 91.06 83 ALA A N 1
ATOM 655 C CA . ALA A 1 83 ? 7.915 4.204 -0.035 1.00 91.06 83 ALA A CA 1
ATOM 656 C C . ALA A 1 83 ? 7.00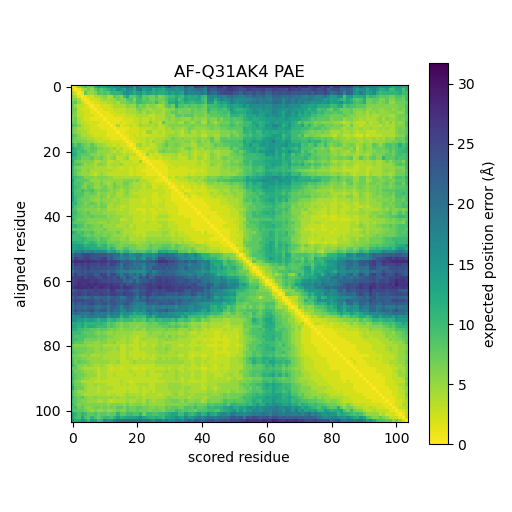8 5.104 0.820 1.00 91.06 83 ALA A C 1
ATOM 658 O O . ALA A 1 83 ? 6.808 4.854 2.012 1.00 91.06 83 ALA A O 1
ATOM 659 N N . TYR A 1 84 ? 6.395 6.115 0.202 1.00 9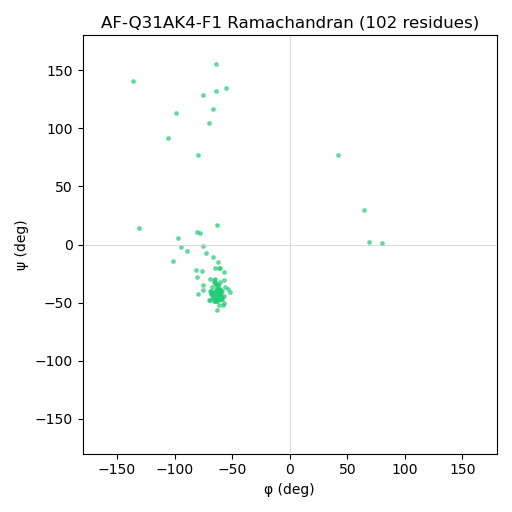1.38 84 TYR A N 1
ATOM 660 C CA . TYR A 1 84 ? 5.465 7.012 0.879 1.00 91.38 84 TYR A CA 1
ATOM 661 C C . TYR A 1 84 ? 4.179 6.296 1.316 1.00 91.38 84 TYR A C 1
ATOM 663 O O . TYR A 1 84 ? 3.728 6.467 2.450 1.00 91.38 84 TYR A O 1
ATOM 671 N N . GLY A 1 85 ? 3.611 5.446 0.456 1.00 88.50 85 GLY A N 1
ATOM 672 C CA . GLY A 1 85 ? 2.449 4.619 0.782 1.00 88.50 85 GLY A CA 1
ATOM 673 C C . GLY A 1 85 ? 2.712 3.691 1.970 1.00 88.50 85 GLY A C 1
ATOM 674 O O . GLY A 1 85 ? 1.915 3.649 2.908 1.00 88.50 85 GLY A O 1
ATOM 675 N N . GLY A 1 86 ? 3.866 3.020 1.983 1.00 89.44 86 GLY A N 1
ATOM 676 C CA . GLY A 1 86 ? 4.325 2.185 3.092 1.00 89.44 86 GLY A CA 1
ATOM 677 C C . GLY A 1 86 ? 4.475 2.976 4.392 1.00 89.44 86 GLY A C 1
ATOM 678 O O . GLY A 1 86 ? 3.948 2.565 5.426 1.00 89.44 86 GLY A O 1
ATOM 679 N N . PHE A 1 87 ? 5.096 4.159 4.339 1.00 92.00 87 PHE A N 1
ATOM 680 C CA . PHE A 1 87 ? 5.188 5.055 5.496 1.00 92.00 87 PHE A CA 1
ATOM 681 C C . PHE A 1 87 ? 3.806 5.425 6.059 1.00 92.00 87 PHE A C 1
ATOM 683 O O . PHE A 1 87 ? 3.598 5.386 7.274 1.00 92.00 87 PHE A O 1
ATOM 690 N N . LEU A 1 88 ? 2.836 5.749 5.197 1.00 89.25 88 LEU A N 1
ATOM 691 C CA . LEU A 1 88 ? 1.473 6.072 5.626 1.00 89.25 88 LEU A CA 1
ATOM 692 C C . LEU A 1 88 ? 0.767 4.882 6.289 1.00 89.25 88 LEU A C 1
ATOM 694 O O . LEU A 1 88 ? 0.065 5.081 7.283 1.00 89.25 88 LEU A O 1
ATOM 698 N N . ILE A 1 89 ? 0.963 3.664 5.774 1.00 89.25 89 ILE A N 1
ATOM 699 C CA . ILE A 1 89 ? 0.410 2.435 6.363 1.00 89.25 89 ILE A CA 1
ATOM 700 C C . ILE A 1 89 ? 1.000 2.204 7.751 1.00 89.25 89 ILE A C 1
ATOM 702 O O . ILE A 1 89 ? 0.246 2.029 8.706 1.00 89.25 89 ILE A O 1
ATOM 706 N N . ILE A 1 90 ? 2.326 2.289 7.892 1.00 89.75 90 ILE A N 1
ATOM 707 C CA . ILE A 1 90 ? 3.014 2.131 9.180 1.00 89.75 90 ILE A CA 1
ATOM 708 C C . ILE A 1 90 ? 2.511 3.179 10.178 1.00 89.75 90 ILE A C 1
ATOM 710 O O . ILE A 1 90 ? 2.124 2.849 11.299 1.00 89.75 90 ILE A O 1
ATOM 714 N N . LYS A 1 91 ? 2.427 4.447 9.761 1.00 89.50 91 LYS A N 1
ATOM 715 C CA . LYS A 1 91 ? 1.889 5.529 10.593 1.00 89.50 91 LYS A CA 1
ATOM 716 C C . LYS A 1 91 ? 0.447 5.255 11.034 1.00 89.50 91 LYS A C 1
ATOM 718 O O . LYS A 1 91 ? 0.097 5.547 12.180 1.00 89.50 91 LYS A O 1
ATOM 723 N N . LYS A 1 92 ? -0.399 4.706 10.151 1.00 88.12 92 LYS A N 1
ATOM 724 C CA . LYS A 1 92 ? -1.780 4.329 10.495 1.00 88.12 92 LYS A CA 1
ATOM 725 C C . LYS A 1 92 ? -1.809 3.137 11.458 1.00 88.12 92 LYS A C 1
ATOM 727 O O . LYS A 1 92 ? -2.573 3.186 12.418 1.00 88.12 92 LYS A O 1
ATOM 732 N N . ALA A 1 93 ? -0.941 2.142 11.278 1.00 87.06 93 ALA A N 1
ATOM 733 C CA . ALA A 1 93 ? -0.812 1.000 12.181 1.00 87.06 93 ALA A CA 1
ATOM 734 C C . ALA A 1 93 ? -0.426 1.438 13.605 1.00 87.06 93 ALA A C 1
ATOM 736 O O . ALA A 1 93 ? -1.101 1.059 14.559 1.00 87.06 93 ALA A O 1
ATOM 737 N N . PHE A 1 94 ? 0.568 2.323 13.755 1.00 89.00 94 PHE A N 1
ATOM 738 C CA . PHE A 1 94 ? 0.928 2.893 15.062 1.00 89.00 94 PHE A CA 1
ATOM 739 C C . PHE A 1 94 ? -0.223 3.669 15.705 1.00 89.00 94 PHE A C 1
ATOM 741 O O . PHE A 1 94 ? -0.439 3.579 16.911 1.00 89.00 94 PHE A O 1
ATOM 748 N N . ARG A 1 95 ? -0.989 4.426 14.911 1.00 87.25 95 ARG A N 1
ATOM 749 C CA . ARG A 1 95 ? -2.162 5.145 15.421 1.00 87.25 95 ARG A CA 1
ATOM 750 C C . ARG A 1 95 ? -3.233 4.182 15.941 1.00 87.25 95 ARG A C 1
ATOM 752 O O . ARG A 1 95 ? -3.793 4.448 16.998 1.00 87.25 95 ARG A O 1
ATOM 759 N N . LEU A 1 96 ? -3.497 3.087 15.225 1.00 85.56 96 LEU A N 1
ATOM 760 C CA . LEU A 1 96 ? -4.438 2.046 15.653 1.00 85.56 96 LEU A CA 1
ATOM 761 C C . LEU A 1 96 ? -3.952 1.330 16.921 1.00 85.56 96 LEU A C 1
ATOM 763 O O . LEU A 1 96 ? -4.742 1.129 17.838 1.00 85.56 96 LEU A O 1
ATOM 767 N N . ALA A 1 97 ? -2.656 1.018 17.011 1.00 83.50 97 ALA A N 1
ATOM 768 C CA . ALA A 1 97 ? -2.057 0.424 18.207 1.00 83.50 97 ALA A CA 1
ATOM 769 C C . ALA A 1 97 ? -2.184 1.350 19.430 1.00 83.50 97 ALA A C 1
ATOM 771 O O . ALA A 1 97 ? -2.614 0.918 20.493 1.00 83.50 97 ALA A O 1
ATOM 772 N N . LYS A 1 98 ? -1.925 2.652 19.261 1.00 84.12 98 LYS A N 1
ATOM 773 C CA . LYS A 1 98 ? -2.097 3.640 20.335 1.00 84.12 98 LYS A CA 1
ATOM 774 C C . LYS A 1 98 ? -3.561 3.816 20.760 1.00 84.12 98 LYS A C 1
ATOM 776 O O . LYS A 1 98 ? -3.841 4.095 21.918 1.00 84.12 98 LYS A O 1
ATOM 781 N N . GLN A 1 99 ? -4.511 3.671 19.834 1.00 79.19 99 GLN A N 1
ATOM 782 C CA . GLN A 1 99 ? -5.944 3.679 20.162 1.00 79.19 99 GLN A CA 1
ATOM 783 C C . GLN A 1 99 ? -6.375 2.445 20.954 1.00 79.19 99 GLN A C 1
ATOM 785 O O . GLN A 1 99 ? -7.326 2.538 21.718 1.00 79.19 99 GLN A O 1
ATOM 790 N N . PHE A 1 100 ? -5.704 1.311 20.756 1.00 77.06 100 PHE A N 1
ATOM 791 C CA . PHE A 1 100 ? -5.901 0.124 21.578 1.00 77.06 100 PHE A CA 1
ATOM 792 C C . PHE A 1 100 ? -5.348 0.342 22.992 1.00 77.06 100 PHE A C 1
ATOM 794 O O . PHE A 1 100 ? -6.069 0.114 23.951 1.00 77.06 100 PHE A O 1
ATOM 801 N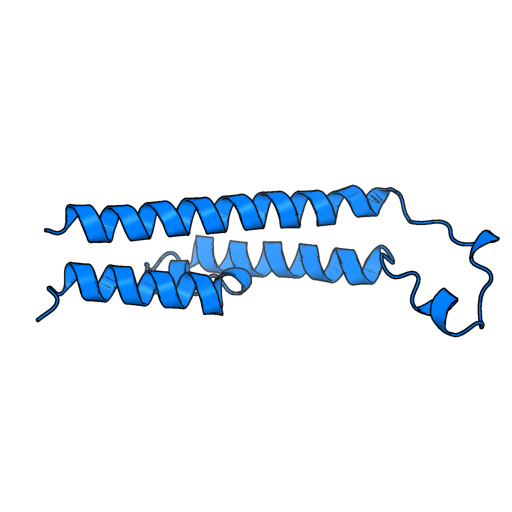 N . GLU A 1 101 ? -4.123 0.861 23.115 1.00 76.00 101 GLU A N 1
ATOM 802 C CA . GLU A 1 101 ? -3.485 1.150 24.411 1.00 76.00 101 GLU A CA 1
ATOM 803 C C . GLU A 1 101 ? -4.275 2.177 25.242 1.00 76.00 101 GLU A C 1
ATOM 805 O O . GLU A 1 101 ? -4.524 1.971 26.419 1.00 76.00 101 GLU A O 1
ATOM 810 N N . ASN A 1 102 ? -4.755 3.256 24.618 1.00 73.62 102 ASN A N 1
ATOM 811 C CA . ASN A 1 102 ? -5.545 4.289 25.301 1.00 73.62 102 ASN A CA 1
ATOM 812 C C . ASN A 1 102 ? -7.006 3.883 25.599 1.00 73.62 102 ASN A C 1
ATOM 814 O O . ASN A 1 102 ? -7.769 4.722 26.080 1.00 73.62 102 ASN A O 1
ATOM 818 N N . ALA A 1 103 ? -7.444 2.681 25.205 1.00 64.38 103 ALA A N 1
ATOM 819 C CA . ALA A 1 103 ? -8.805 2.198 25.460 1.00 64.38 103 ALA A CA 1
ATOM 820 C C . ALA A 1 103 ? -8.949 1.452 26.805 1.00 64.38 103 ALA A C 1
ATOM 822 O O . ALA A 1 103 ? -10.086 1.111 27.173 1.00 64.38 103 ALA A O 1
ATOM 823 N N . GLU A 1 104 ? -7.835 1.231 27.519 1.00 51.09 104 GLU A N 1
ATOM 824 C CA . GLU A 1 104 ? -7.803 0.904 28.956 1.00 51.09 104 GLU A CA 1
ATOM 825 C C . GLU A 1 104 ? -8.296 2.084 29.807 1.00 51.09 104 GLU A C 1
ATOM 827 O O . GLU A 1 104 ? -9.189 1.838 30.658 1.00 51.09 104 GLU A O 1
#

Nearest PDB structures (foldseek):
  3k1s-assembly1_A  TM=2.925E-01  e=3.553E+00  Bacillus anthracis
  2wy2-assembly1_C  TM=3.330E-01  e=5.191E+00  Escherichia coli

Mean predicted aligned error: 8.76 Å

Organism: Prochlorococcus marinus (strain MIT 9312) (NCBI:txid74546)

Foldseek 3Di:
DDDPQLVLLVVLLVCLVVPQQQQSSCVSVVNPVVNVVSVVLSVVLVVCCVVQPPDPVVVVVVVDPPVPDDRRPCNVVSVVSVVVSVVVSVVVSVVSVVSNVVVD

pLDDT: mean 79.61, std 10.17, range [51.09, 92.0]